Protein AF-A0A388L8L5-F1 (afdb_monomer)

InterPro domains:
  IPR006461 PLAC8 motif-containing protein [PF04749] (2-90)
  IPR006461 PLAC8 motif-containing protein [PTHR15907] (1-100)
  IPR006461 PLAC8 motif-containing protein [TIGR01571] (1-92)

Mean predicted aligned error: 9.24 Å

Foldseek 3Di:
DDPVVLLVVCVVQVLQLQLLLVCQLQLNPHHSVNSSVVLVVCVVVVNNLVVSLVSVVSLCQLVVPDDDPDRSSVCCVPPVSVSSSVSSVSCVVVQADSVVGNVVSVVRCVVVVHDDSHGPDPPDDD

Structure (mmCIF, N/CA/C/O backbone):
data_AF-A0A388L8L5-F1
#
_entry.id   AF-A0A388L8L5-F1
#
loop_
_atom_site.group_PDB
_atom_site.id
_atom_site.type_symbol
_atom_site.label_atom_id
_atom_site.label_alt_id
_atom_site.label_comp_id
_atom_site.label_asym_id
_atom_site.label_entity_id
_atom_site.label_seq_id
_atom_site.pdbx_PDB_ins_code
_atom_site.Cartn_x
_atom_site.Cartn_y
_atom_site.Cartn_z
_atom_site.occupancy
_atom_site.B_iso_or_equiv
_atom_site.auth_seq_id
_atom_site.auth_comp_id
_atom_site.auth_asym_id
_atom_site.auth_atom_id
_atom_site.pdbx_PDB_model_num
ATOM 1 N N . MET A 1 1 ? -8.915 -8.472 -14.125 1.00 30.58 1 MET A N 1
ATOM 2 C CA . MET A 1 1 ? -9.580 -8.061 -15.376 1.00 30.58 1 MET A CA 1
ATOM 3 C C . MET A 1 1 ? -9.729 -6.555 -15.307 1.00 30.58 1 MET A C 1
ATOM 5 O O . MET A 1 1 ? -10.137 -6.074 -14.258 1.00 30.58 1 MET A O 1
ATOM 9 N N . GLU A 1 2 ? -9.226 -5.846 -16.314 1.00 43.53 2 GLU A N 1
ATOM 10 C CA . GLU A 1 2 ? -8.892 -4.418 -16.267 1.00 43.53 2 GLU A CA 1
ATOM 11 C C . GLU A 1 2 ? -10.047 -3.477 -15.881 1.00 43.53 2 GLU A C 1
ATOM 13 O O . GLU A 1 2 ? -10.946 -3.211 -16.676 1.00 43.53 2 GLU A O 1
ATOM 18 N N . ASP A 1 3 ? -9.945 -2.848 -14.707 1.00 47.12 3 ASP A N 1
ATOM 19 C CA . ASP A 1 3 ? -10.627 -1.582 -14.428 1.00 47.12 3 ASP A CA 1
ATOM 20 C C . ASP A 1 3 ? -9.797 -0.435 -15.033 1.00 47.12 3 ASP A C 1
ATOM 22 O O . ASP A 1 3 ? -9.019 0.240 -14.351 1.00 47.12 3 ASP A O 1
ATOM 26 N N . TRP A 1 4 ? -9.936 -0.216 -16.344 1.00 42.88 4 TRP A N 1
ATOM 27 C CA . TRP A 1 4 ? -9.237 0.852 -17.077 1.00 42.88 4 TRP A CA 1
ATOM 28 C C . TRP A 1 4 ? -9.434 2.245 -16.436 1.00 42.88 4 TRP A C 1
ATOM 30 O O . TRP A 1 4 ? -8.521 3.068 -16.441 1.00 42.88 4 TRP A O 1
ATOM 40 N N . GLY A 1 5 ? -10.582 2.484 -15.789 1.00 49.88 5 GLY A N 1
ATOM 41 C CA . GLY A 1 5 ? -10.885 3.731 -15.076 1.00 49.88 5 GLY A CA 1
ATOM 42 C C . GLY A 1 5 ? -10.116 3.921 -13.761 1.00 49.88 5 GLY A C 1
ATOM 43 O O . GLY A 1 5 ? -9.762 5.049 -13.416 1.00 49.88 5 GLY A O 1
ATOM 44 N N . VAL A 1 6 ? -9.787 2.836 -13.047 1.00 52.44 6 VAL A N 1
ATOM 45 C CA . VAL A 1 6 ? -8.935 2.894 -11.842 1.00 52.44 6 VAL A CA 1
ATOM 46 C C . VAL A 1 6 ? -7.484 3.150 -12.244 1.00 52.44 6 VAL A C 1
ATOM 48 O O . VAL A 1 6 ? -6.812 3.924 -11.564 1.00 52.44 6 VAL A O 1
ATOM 51 N N . CYS A 1 7 ? -7.046 2.594 -13.382 1.00 52.50 7 CYS A N 1
ATOM 52 C CA . CYS A 1 7 ? -5.735 2.845 -13.992 1.00 52.50 7 CYS A CA 1
ATOM 53 C C . CYS A 1 7 ? -5.551 4.309 -14.410 1.00 52.50 7 CYS A C 1
ATOM 55 O O . CYS A 1 7 ? -4.534 4.916 -14.088 1.00 52.50 7 CYS A O 1
ATOM 57 N N . CYS A 1 8 ? -6.562 4.931 -15.025 1.00 49.75 8 CYS A N 1
ATOM 58 C CA . CYS A 1 8 ? -6.498 6.349 -15.389 1.00 49.75 8 CYS A CA 1
ATOM 59 C C . CYS A 1 8 ? -6.481 7.289 -14.167 1.00 49.75 8 CYS A C 1
ATOM 61 O O . CYS A 1 8 ? -5.726 8.260 -14.161 1.00 49.75 8 CYS A O 1
ATOM 63 N N . TRP A 1 9 ? -7.254 6.999 -13.111 1.00 50.50 9 TRP A N 1
ATOM 64 C CA . TRP A 1 9 ? -7.269 7.826 -11.893 1.00 50.50 9 TRP A CA 1
ATOM 65 C C . TRP A 1 9 ? -5.976 7.695 -11.067 1.00 50.50 9 TRP A C 1
ATOM 67 O O . TRP A 1 9 ? -5.431 8.697 -10.602 1.00 50.50 9 TRP A O 1
ATOM 77 N N . THR A 1 10 ? -5.429 6.479 -10.941 1.00 53.66 10 THR A N 1
ATOM 78 C CA . THR A 1 10 ? -4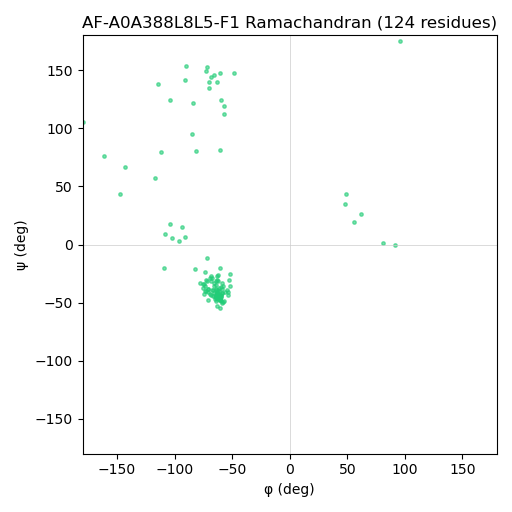.110 6.251 -10.314 1.00 53.66 10 THR A CA 1
ATOM 79 C C . THR A 1 10 ? -2.966 6.862 -11.109 1.00 53.66 10 THR A C 1
ATOM 81 O O . THR A 1 10 ? -2.013 7.323 -10.496 1.00 53.66 10 THR A O 1
ATOM 84 N N . CYS A 1 11 ? -3.039 6.912 -12.440 1.00 55.94 11 CYS A N 1
ATOM 85 C CA . CYS A 1 11 ? -2.015 7.579 -13.246 1.00 55.94 11 CYS A CA 1
ATOM 86 C C . CYS A 1 11 ? -2.104 9.120 -13.163 1.00 55.94 11 CYS A C 1
ATOM 88 O O . CYS A 1 11 ? -1.086 9.784 -13.342 1.00 55.94 11 CYS A O 1
ATOM 90 N N . PHE A 1 12 ? -3.267 9.707 -12.833 1.00 57.84 12 PHE A N 1
ATOM 91 C CA . PHE A 1 12 ? -3.402 11.162 -12.643 1.00 57.84 12 PHE A CA 1
ATOM 92 C C . PHE A 1 12 ? -2.864 11.638 -11.282 1.00 57.84 12 PHE A C 1
ATOM 94 O O . PHE A 1 12 ? -2.326 12.739 -11.176 1.00 57.84 12 PHE A O 1
ATOM 101 N N . CYS A 1 13 ? -2.978 10.815 -10.233 1.00 69.56 13 CYS A N 1
ATOM 102 C CA . CYS A 1 13 ? -2.446 11.140 -8.906 1.00 69.56 13 CYS A CA 1
ATOM 103 C C . CYS A 1 13 ? -1.878 9.902 -8.178 1.00 69.56 13 CYS A C 1
ATOM 105 O O . CYS A 1 13 ? -2.410 9.480 -7.143 1.00 69.56 13 CYS A O 1
ATOM 107 N N . PRO A 1 14 ? -0.775 9.314 -8.685 1.00 70.56 14 PRO A N 1
ATOM 108 C CA . PRO A 1 14 ? -0.223 8.070 -8.142 1.00 70.56 14 PRO A CA 1
ATOM 109 C C . PRO A 1 14 ? 0.250 8.238 -6.699 1.00 70.56 14 PRO A C 1
ATOM 111 O O . PRO A 1 14 ? 0.156 7.311 -5.900 1.00 70.56 14 PRO A O 1
ATOM 114 N N . CYS A 1 15 ? 0.692 9.439 -6.328 1.00 77.38 15 CYS A N 1
ATOM 115 C CA . CYS A 1 15 ? 1.168 9.756 -4.989 1.00 77.38 15 CYS A CA 1
ATOM 116 C C . CYS A 1 15 ? 0.077 9.631 -3.909 1.00 77.38 15 CYS A C 1
ATOM 118 O O . CYS A 1 15 ? 0.364 9.167 -2.804 1.00 77.38 15 CYS A O 1
ATOM 120 N N . VAL A 1 16 ? -1.179 9.966 -4.227 1.00 80.00 16 VAL A N 1
ATOM 121 C CA . VAL A 1 16 ? -2.311 9.802 -3.303 1.00 80.00 16 VAL A CA 1
ATOM 122 C C . VAL A 1 16 ? -2.623 8.323 -3.135 1.00 80.00 16 VAL A C 1
ATOM 124 O O . VAL A 1 16 ? -2.738 7.856 -2.003 1.00 80.00 16 VAL A O 1
ATOM 127 N N . THR A 1 17 ? -2.717 7.568 -4.233 1.00 80.31 17 THR A N 1
ATOM 128 C CA . THR A 1 17 ? -3.012 6.134 -4.153 1.00 80.31 17 THR A CA 1
ATOM 129 C C . THR A 1 17 ? -1.919 5.375 -3.412 1.00 80.31 17 THR A C 1
ATOM 131 O O . THR A 1 17 ? -2.227 4.619 -2.495 1.00 80.31 17 THR A O 1
ATOM 134 N N . VAL A 1 18 ? -0.650 5.626 -3.738 1.00 82.56 18 VAL A N 1
ATOM 135 C CA . VAL A 1 18 ? 0.494 5.026 -3.039 1.00 82.56 18 VAL A CA 1
ATOM 136 C C . VAL A 1 18 ? 0.484 5.420 -1.564 1.00 82.56 18 VAL A C 1
ATOM 138 O O . VAL A 1 18 ? 0.589 4.554 -0.700 1.00 82.56 18 VAL A O 1
ATOM 141 N N . GLY A 1 19 ? 0.277 6.702 -1.251 1.00 84.81 19 GLY A N 1
ATOM 142 C CA . GLY A 1 19 ? 0.217 7.178 0.130 1.00 84.81 19 GLY A CA 1
ATOM 143 C C . GLY A 1 19 ? -0.888 6.509 0.954 1.00 84.81 19 GLY A C 1
ATOM 144 O O . GLY A 1 19 ? -0.672 6.181 2.118 1.00 84.81 19 GLY A O 1
ATOM 145 N N . ARG A 1 20 ? -2.051 6.249 0.350 1.00 84.12 20 ARG A N 1
ATOM 146 C CA . ARG A 1 20 ? -3.177 5.555 0.993 1.00 84.12 20 ARG A CA 1
ATOM 147 C C . ARG A 1 20 ? -2.950 4.058 1.172 1.00 84.12 20 ARG A C 1
ATOM 149 O O . ARG A 1 20 ? -3.293 3.511 2.217 1.00 84.12 20 ARG A O 1
ATOM 156 N N . THR A 1 21 ? -2.351 3.400 0.183 1.00 85.31 21 THR A N 1
ATOM 157 C CA . THR A 1 21 ? -1.926 1.999 0.300 1.00 85.31 21 THR A CA 1
ATOM 158 C C . THR A 1 21 ? -0.917 1.848 1.438 1.00 85.31 21 THR A C 1
ATOM 160 O O . THR A 1 21 ? -1.074 0.967 2.279 1.00 85.31 21 THR A O 1
ATOM 163 N N . ILE A 1 22 ? 0.066 2.751 1.521 1.00 85.94 22 ILE A N 1
ATOM 164 C CA . ILE A 1 22 ? 1.053 2.786 2.608 1.00 85.94 22 ILE A CA 1
ATOM 165 C C . ILE A 1 22 ? 0.371 3.013 3.956 1.00 85.94 22 ILE A C 1
ATOM 167 O O . ILE A 1 22 ? 0.640 2.271 4.888 1.00 85.94 22 ILE A O 1
ATOM 171 N N . GLU A 1 23 ? -0.549 3.975 4.060 1.00 87.75 23 GLU A N 1
ATOM 172 C CA . GLU A 1 23 ? -1.309 4.233 5.293 1.00 87.75 23 GLU A CA 1
ATOM 173 C C . GLU A 1 23 ? -2.000 2.962 5.821 1.00 87.75 23 GLU A C 1
ATOM 175 O O . GLU A 1 23 ? -1.963 2.701 7.018 1.00 87.75 23 GLU A O 1
ATOM 180 N N . ILE A 1 24 ? -2.573 2.129 4.945 1.00 85.19 24 ILE A N 1
ATOM 181 C CA . ILE A 1 24 ? -3.199 0.855 5.341 1.00 85.19 24 ILE A CA 1
ATOM 182 C C . ILE A 1 24 ? -2.170 -0.235 5.666 1.00 85.19 24 ILE A C 1
ATOM 184 O O . ILE A 1 24 ? -2.380 -1.048 6.566 1.00 85.19 24 ILE A O 1
ATOM 188 N N . LEU A 1 25 ? -1.063 -0.294 4.928 1.00 83.31 25 LEU A N 1
ATOM 189 C CA . LEU A 1 25 ? 0.012 -1.259 5.177 1.00 83.31 25 LEU A CA 1
ATOM 190 C C . LEU A 1 25 ? 0.768 -0.991 6.481 1.00 83.31 25 LEU A C 1
ATOM 192 O O . LEU A 1 25 ? 1.316 -1.922 7.068 1.00 83.31 25 LEU A O 1
ATOM 196 N N . GLU A 1 26 ? 0.789 0.265 6.906 1.00 84.75 26 GLU A N 1
ATOM 197 C CA . GLU A 1 26 ? 1.371 0.766 8.151 1.00 84.75 26 GLU A CA 1
ATOM 198 C C . GLU A 1 26 ? 0.337 0.849 9.279 1.00 84.75 26 GLU A C 1
ATOM 200 O O . GLU A 1 26 ? 0.563 1.550 10.259 1.00 84.75 26 GLU A O 1
ATOM 205 N N . ASP A 1 27 ? -0.822 0.201 9.116 1.00 83.19 27 ASP A N 1
ATOM 206 C CA . ASP A 1 27 ? -1.903 0.155 10.104 1.00 83.19 27 ASP A CA 1
ATOM 207 C C . ASP A 1 27 ? -2.272 1.549 10.680 1.00 83.19 27 ASP A C 1
ATOM 209 O O . ASP A 1 27 ? -2.638 1.705 11.845 1.00 83.19 27 ASP A O 1
ATOM 213 N N . GLY A 1 28 ? -2.182 2.587 9.840 1.00 81.44 28 GLY A N 1
ATOM 214 C CA . GLY A 1 28 ? -2.510 3.973 10.169 1.00 81.44 28 GLY A CA 1
ATOM 215 C C . GLY A 1 28 ? -1.432 4.767 10.913 1.00 81.44 28 GLY A C 1
ATOM 216 O O . GLY A 1 28 ? -1.671 5.942 11.193 1.00 81.44 28 GLY A O 1
ATOM 217 N N . GLU A 1 29 ? -0.257 4.200 11.207 1.00 82.56 29 GLU A N 1
ATOM 218 C CA . GLU A 1 29 ? 0.834 4.925 11.885 1.00 82.56 29 GLU A CA 1
ATOM 219 C C . GLU A 1 29 ? 1.319 6.131 11.070 1.00 82.56 29 GLU A C 1
ATOM 221 O O . GLU A 1 29 ? 1.630 7.199 11.605 1.00 82.56 29 GLU A O 1
ATOM 226 N N . LYS A 1 30 ? 1.363 5.970 9.743 1.00 79.12 30 LYS A N 1
ATOM 227 C CA . LYS A 1 30 ? 1.755 7.018 8.799 1.00 79.12 30 LYS A CA 1
ATOM 228 C C . LYS A 1 30 ? 0.511 7.564 8.107 1.00 79.12 30 LYS A C 1
ATOM 230 O O . LYS A 1 30 ? -0.227 6.826 7.463 1.00 79.12 30 LYS A O 1
ATOM 235 N N . ARG A 1 31 ? 0.307 8.882 8.191 1.00 84.44 31 ARG A N 1
ATOM 236 C CA . ARG A 1 31 ? -0.782 9.577 7.483 1.00 84.44 31 ARG A CA 1
ATOM 237 C C . ARG A 1 31 ? -0.539 9.489 5.974 1.00 84.44 31 ARG A C 1
ATOM 239 O O . ARG A 1 31 ? 0.607 9.571 5.531 1.00 84.44 31 ARG A O 1
ATOM 246 N N . TRP A 1 32 ? -1.601 9.388 5.176 1.00 79.81 32 TRP A N 1
ATOM 247 C CA . TRP A 1 32 ? -1.493 9.227 3.715 1.00 79.81 32 TRP A CA 1
ATOM 248 C C . TRP A 1 32 ? -0.595 10.267 3.021 1.00 79.81 32 TRP A C 1
ATOM 250 O O . TRP A 1 32 ? 0.117 9.949 2.068 1.00 79.81 32 TRP A O 1
ATOM 260 N N . PHE A 1 33 ? -0.593 11.511 3.510 1.00 83.25 33 PHE A N 1
ATOM 261 C CA . PHE A 1 33 ? 0.228 12.579 2.947 1.00 83.25 33 PHE A CA 1
ATOM 262 C C . PHE A 1 33 ? 1.723 12.355 3.207 1.00 83.25 33 PHE A C 1
ATOM 264 O O . PHE A 1 33 ? 2.539 12.741 2.382 1.00 83.25 33 PHE A O 1
ATOM 271 N N . THR A 1 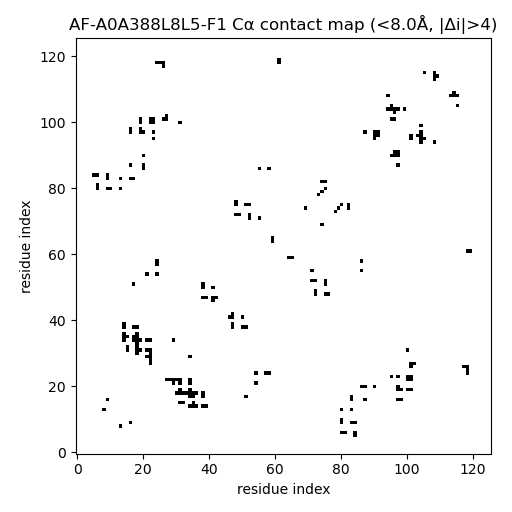34 ? 2.098 11.679 4.298 1.00 84.75 34 THR A N 1
ATOM 272 C CA . THR A 1 34 ? 3.490 11.300 4.565 1.00 84.75 34 THR A CA 1
ATOM 273 C C . THR A 1 34 ? 3.978 10.303 3.518 1.00 84.75 34 THR A C 1
ATOM 275 O O . THR A 1 34 ? 5.049 10.497 2.950 1.00 84.75 34 THR A O 1
ATOM 278 N N . GLY A 1 35 ? 3.174 9.282 3.199 1.00 83.56 35 GLY A N 1
ATOM 279 C CA . GLY A 1 35 ? 3.488 8.337 2.121 1.00 83.56 35 GLY A CA 1
ATOM 280 C C . GLY A 1 35 ? 3.559 9.013 0.746 1.00 83.56 35 GLY A C 1
ATOM 281 O O . GLY A 1 35 ? 4.469 8.738 -0.029 1.00 83.56 35 GLY A O 1
ATOM 282 N N . CYS A 1 36 ? 2.658 9.963 0.475 1.00 84.12 36 CYS A N 1
ATOM 283 C CA . CYS A 1 36 ? 2.660 10.783 -0.742 1.00 84.12 36 CYS A CA 1
ATOM 284 C C . CYS A 1 36 ? 3.946 11.622 -0.883 1.00 84.12 36 CYS A C 1
ATOM 286 O O . CYS A 1 36 ? 4.585 11.618 -1.940 1.00 84.12 36 CYS A O 1
ATOM 288 N N . THR A 1 37 ? 4.364 12.296 0.193 1.00 86.50 37 THR A N 1
ATOM 289 C CA . THR A 1 37 ? 5.597 13.092 0.231 1.00 86.50 37 THR A CA 1
ATOM 290 C C . THR A 1 37 ? 6.829 12.213 0.046 1.00 86.50 37 THR A C 1
ATOM 292 O O . THR A 1 37 ? 7.667 12.517 -0.798 1.00 86.50 37 THR A O 1
ATOM 295 N N . LEU A 1 38 ? 6.930 11.100 0.779 1.00 86.00 38 LEU A N 1
ATOM 296 C CA . LEU A 1 38 ? 8.055 10.167 0.664 1.00 86.00 38 LEU A CA 1
ATOM 297 C C . LEU A 1 38 ? 8.149 9.566 -0.740 1.00 86.00 38 LEU A C 1
ATOM 299 O O . LEU A 1 38 ? 9.232 9.542 -1.321 1.00 86.00 38 LEU A O 1
ATOM 303 N N . PHE A 1 39 ? 7.017 9.167 -1.322 1.00 84.38 39 PHE A N 1
ATOM 304 C CA . PHE A 1 39 ? 6.975 8.692 -2.698 1.00 84.38 39 PHE A CA 1
ATOM 305 C C . PHE A 1 39 ? 7.485 9.766 -3.665 1.00 84.38 39 PHE A C 1
ATOM 307 O O . PHE A 1 39 ? 8.407 9.506 -4.433 1.00 84.38 39 PHE A O 1
ATOM 314 N N . SER A 1 40 ? 6.973 10.994 -3.569 1.00 83.31 40 SER A N 1
ATOM 315 C CA . SER A 1 40 ? 7.389 12.109 -4.430 1.00 83.31 40 SER A CA 1
ATOM 316 C C . SER A 1 40 ? 8.891 12.401 -4.315 1.00 83.31 40 SER A C 1
ATOM 318 O O . SER A 1 40 ? 9.563 12.568 -5.329 1.00 83.31 40 SER A O 1
ATOM 320 N N . LEU A 1 41 ? 9.450 12.37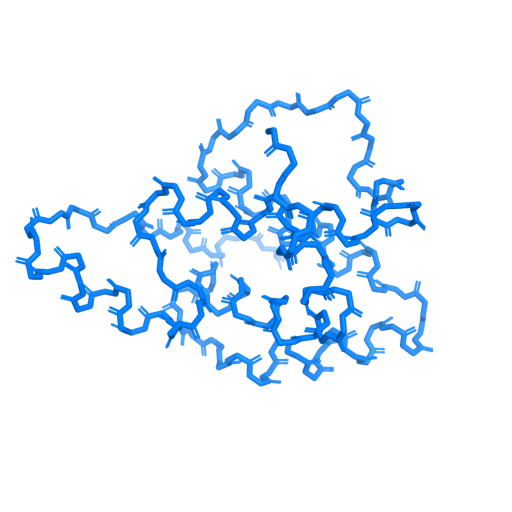3 -3.101 1.00 84.75 41 LEU A N 1
ATOM 321 C CA . LEU A 1 41 ? 10.889 12.538 -2.870 1.00 84.75 41 LEU A CA 1
ATOM 322 C C . LEU A 1 41 ? 11.711 11.404 -3.495 1.00 84.75 41 LEU A C 1
ATOM 324 O O . LEU A 1 41 ? 12.732 11.664 -4.124 1.00 84.75 41 LEU A O 1
ATOM 328 N N . THR A 1 42 ? 11.258 10.154 -3.374 1.00 82.38 42 THR A N 1
ATOM 329 C CA . THR A 1 42 ? 11.950 9.003 -3.985 1.00 82.38 42 THR A CA 1
ATOM 330 C C . THR A 1 42 ? 11.892 9.023 -5.513 1.00 82.38 42 THR A C 1
ATOM 332 O O . THR A 1 42 ? 12.831 8.567 -6.163 1.00 82.38 42 THR A O 1
ATOM 335 N N . GLN A 1 43 ? 10.847 9.611 -6.107 1.00 79.94 43 GLN A N 1
ATOM 336 C CA . GLN A 1 43 ? 10.781 9.836 -7.555 1.00 79.94 43 GLN A CA 1
ATOM 337 C C . GLN A 1 43 ? 11.835 10.849 -8.027 1.00 79.94 43 GLN A C 1
ATOM 339 O O . GLN A 1 43 ? 12.465 10.619 -9.055 1.00 79.94 43 GLN A O 1
ATOM 344 N N . LEU A 1 44 ? 12.098 11.916 -7.258 1.00 79.44 44 LEU A N 1
ATOM 345 C CA . LEU A 1 44 ? 13.102 12.937 -7.610 1.00 79.44 44 LEU A CA 1
ATOM 346 C C . LEU A 1 44 ? 14.535 12.390 -7.685 1.00 79.44 44 LEU A C 1
ATOM 348 O O . LEU A 1 44 ? 15.358 12.925 -8.421 1.00 79.44 44 LEU A O 1
ATOM 352 N N . ILE A 1 45 ? 14.830 11.327 -6.937 1.00 83.12 45 ILE A N 1
ATOM 353 C CA . ILE A 1 45 ? 16.143 10.664 -6.914 1.00 83.12 45 ILE A CA 1
ATOM 354 C C . ILE A 1 45 ? 16.151 9.340 -7.699 1.00 83.12 45 ILE A C 1
ATOM 356 O O . ILE A 1 45 ? 17.027 8.504 -7.485 1.00 83.12 45 ILE A O 1
ATOM 360 N N . CYS A 1 46 ? 15.159 9.117 -8.573 1.00 75.06 46 CYS A N 1
ATOM 361 C CA . CYS A 1 46 ? 14.991 7.900 -9.381 1.00 75.06 46 CYS A CA 1
ATOM 362 C C . CYS A 1 46 ? 14.933 6.585 -8.572 1.00 75.06 46 CYS A C 1
ATOM 364 O O . CYS A 1 46 ? 15.130 5.503 -9.122 1.00 75.06 46 CYS A O 1
ATOM 366 N N . SER A 1 47 ? 14.644 6.648 -7.269 1.00 78.12 47 SER A N 1
ATOM 367 C CA . SER A 1 47 ? 14.579 5.485 -6.372 1.00 78.12 47 SER A CA 1
ATOM 368 C C . SER A 1 47 ? 13.149 5.034 -6.065 1.00 78.12 47 SER A C 1
ATOM 370 O O . SER A 1 47 ? 12.937 4.109 -5.280 1.00 78.12 47 SER A O 1
ATOM 372 N N . GLY A 1 48 ? 12.154 5.646 -6.710 1.00 74.75 48 GLY A N 1
ATOM 373 C CA . GLY A 1 48 ? 10.740 5.377 -6.469 1.00 74.75 48 GLY A CA 1
ATOM 374 C C . GLY A 1 48 ? 10.348 3.904 -6.595 1.00 74.75 48 GLY A C 1
ATOM 375 O O . GLY A 1 48 ? 9.619 3.403 -5.746 1.00 74.75 48 GLY A O 1
ATOM 376 N N . ALA A 1 49 ? 10.908 3.183 -7.572 1.00 72.88 49 ALA A N 1
ATOM 377 C CA . ALA A 1 49 ? 10.665 1.749 -7.748 1.00 72.88 49 ALA A CA 1
ATOM 378 C C . ALA A 1 49 ? 11.178 0.894 -6.570 1.00 72.88 49 ALA A C 1
ATOM 380 O O . ALA A 1 49 ? 10.575 -0.125 -6.240 1.00 72.88 49 ALA A O 1
ATOM 381 N N . PHE A 1 50 ? 12.256 1.311 -5.893 1.00 77.00 50 PHE A N 1
ATOM 382 C CA . PHE A 1 50 ? 12.737 0.634 -4.682 1.00 77.00 50 PHE A CA 1
ATOM 383 C C . PHE A 1 50 ? 11.828 0.899 -3.485 1.00 77.00 50 PHE A C 1
ATOM 385 O O . PHE A 1 50 ? 11.591 -0.002 -2.677 1.00 77.00 50 PHE A O 1
ATOM 392 N N . TYR A 1 51 ? 11.338 2.134 -3.356 1.00 80.88 51 TYR A N 1
ATOM 393 C CA . TYR A 1 51 ? 10.427 2.516 -2.284 1.00 80.88 51 TYR A CA 1
ATOM 394 C C . TYR A 1 51 ? 9.120 1.731 -2.387 1.00 80.88 51 TYR A C 1
ATOM 396 O O . TYR A 1 51 ? 8.732 1.039 -1.449 1.00 80.88 51 TYR A O 1
ATOM 404 N N . THR A 1 52 ? 8.480 1.745 -3.552 1.00 77.75 52 THR A N 1
ATOM 405 C CA . THR A 1 52 ? 7.199 1.061 -3.748 1.00 77.75 52 THR A CA 1
ATOM 406 C C . THR A 1 52 ? 7.341 -0.455 -3.840 1.00 77.75 52 THR A C 1
ATOM 408 O O . THR A 1 52 ? 6.512 -1.170 -3.282 1.00 77.75 52 THR A O 1
ATOM 411 N N . GLY A 1 53 ? 8.436 -0.972 -4.409 1.00 76.12 53 GLY A N 1
ATOM 412 C CA . GLY A 1 53 ? 8.751 -2.404 -4.391 1.00 76.12 53 GLY A CA 1
ATOM 413 C C . GLY A 1 53 ? 8.872 -2.984 -2.972 1.00 76.12 53 GLY A C 1
ATOM 414 O O . GLY A 1 53 ? 8.452 -4.119 -2.727 1.00 76.12 53 GLY A O 1
ATOM 415 N N . ARG A 1 54 ? 9.358 -2.196 -1.998 1.00 81.56 54 ARG A N 1
ATOM 416 C CA . ARG A 1 54 ? 9.351 -2.594 -0.577 1.00 81.56 54 ARG A CA 1
ATOM 417 C C . ARG A 1 54 ? 7.936 -2.729 -0.020 1.00 81.56 54 ARG A C 1
ATOM 419 O O . ARG A 1 54 ? 7.634 -3.729 0.631 1.00 81.56 54 ARG A O 1
ATOM 426 N N . TYR A 1 55 ? 7.064 -1.759 -0.282 1.00 81.38 55 TYR A N 1
ATOM 427 C CA . TYR A 1 55 ? 5.672 -1.817 0.175 1.00 81.38 55 TYR A CA 1
ATOM 428 C C . TYR A 1 55 ? 4.888 -2.942 -0.492 1.00 81.38 55 TYR A C 1
ATOM 430 O O . TYR A 1 55 ? 4.121 -3.627 0.183 1.00 81.38 55 TYR A O 1
ATOM 438 N N . ARG A 1 56 ? 5.163 -3.220 -1.767 1.00 82.12 56 ARG A N 1
ATOM 439 C CA . ARG A 1 56 ? 4.637 -4.392 -2.465 1.00 82.12 56 ARG A CA 1
ATOM 440 C C . ARG A 1 56 ? 5.056 -5.692 -1.786 1.00 82.12 56 ARG A C 1
ATOM 442 O O . ARG A 1 56 ? 4.204 -6.510 -1.451 1.00 82.12 56 ARG A O 1
ATOM 449 N N . SER A 1 57 ? 6.345 -5.851 -1.476 1.00 79.38 57 SER A N 1
ATOM 450 C CA . SER A 1 57 ? 6.842 -6.992 -0.691 1.00 79.38 57 SER A CA 1
ATOM 451 C C . SER A 1 57 ? 6.132 -7.114 0.668 1.00 79.38 57 SER A C 1
ATOM 453 O O . SER A 1 57 ? 5.759 -8.215 1.079 1.00 79.38 57 SER A O 1
ATOM 455 N N . LYS A 1 58 ? 5.888 -5.987 1.355 1.00 82.81 58 LYS A N 1
ATOM 456 C CA . LYS A 1 58 ? 5.150 -5.945 2.631 1.00 82.81 58 LYS A CA 1
ATOM 457 C C . LYS A 1 58 ? 3.691 -6.388 2.461 1.00 82.81 58 LYS A C 1
ATOM 459 O O . LYS A 1 58 ? 3.230 -7.212 3.250 1.00 82.81 58 LYS A O 1
ATOM 464 N N . LEU A 1 59 ? 2.996 -5.921 1.418 1.00 83.12 59 LEU A N 1
ATOM 465 C CA . LEU A 1 59 ? 1.632 -6.341 1.069 1.00 83.12 59 LEU A CA 1
ATOM 466 C C . LEU A 1 59 ? 1.562 -7.853 0.826 1.00 83.12 59 LEU A C 1
ATOM 468 O O . LEU A 1 59 ? 0.734 -8.538 1.428 1.00 83.12 59 LEU A O 1
ATOM 472 N N . ARG A 1 60 ? 2.470 -8.388 0.001 1.00 81.00 60 ARG A N 1
ATOM 473 C CA . ARG A 1 60 ? 2.535 -9.825 -0.303 1.00 81.00 60 ARG A CA 1
ATOM 474 C C . ARG A 1 60 ? 2.770 -10.662 0.941 1.00 81.00 60 ARG A C 1
ATOM 476 O O . ARG A 1 60 ? 2.096 -11.669 1.120 1.00 81.00 60 ARG A O 1
ATOM 483 N N . ARG A 1 61 ? 3.689 -10.236 1.813 1.00 80.75 61 ARG A N 1
ATOM 484 C CA . ARG A 1 61 ? 3.975 -10.928 3.076 1.00 80.75 61 ARG A CA 1
ATOM 485 C C . ARG A 1 61 ? 2.779 -10.884 4.029 1.00 80.75 61 ARG A C 1
ATOM 487 O O . ARG A 1 61 ? 2.464 -11.905 4.628 1.00 80.75 61 ARG A O 1
ATOM 494 N N . LYS A 1 62 ? 2.094 -9.737 4.140 1.00 78.06 62 LYS A N 1
ATOM 495 C CA . LYS A 1 62 ? 0.896 -9.566 4.986 1.00 78.06 62 LYS A CA 1
ATOM 496 C C . LYS A 1 62 ? -0.243 -10.488 4.549 1.00 78.06 62 LYS A C 1
ATOM 498 O O . LYS A 1 62 ? -0.920 -11.061 5.394 1.00 78.06 62 LYS A O 1
ATOM 503 N N . TYR A 1 63 ? -0.426 -10.653 3.241 1.00 79.19 63 TYR A N 1
ATOM 504 C CA . TYR A 1 63 ? -1.553 -11.397 2.676 1.00 79.19 63 TYR A CA 1
ATOM 505 C C . TYR A 1 63 ? -1.195 -12.753 2.055 1.00 79.19 63 TYR A C 1
ATOM 507 O O . TYR A 1 63 ? -2.058 -13.367 1.430 1.00 79.19 63 TYR A O 1
ATOM 515 N N . GLN A 1 64 ? 0.044 -13.220 2.249 1.00 79.69 64 GLN A N 1
ATOM 516 C CA . GLN A 1 64 ? 0.577 -14.495 1.744 1.00 79.69 64 GLN A CA 1
ATOM 517 C C . GLN A 1 64 ? 0.301 -14.701 0.244 1.00 79.69 64 GLN A C 1
ATOM 519 O O . GLN A 1 64 ? -0.111 -15.774 -0.194 1.00 79.69 64 GLN A O 1
ATOM 524 N N . LEU A 1 65 ? 0.498 -13.643 -0.549 1.00 78.19 65 LEU A N 1
ATOM 525 C CA . LEU A 1 65 ? 0.232 -13.674 -1.988 1.00 78.19 65 LEU A CA 1
ATOM 526 C C . LEU A 1 65 ? 1.268 -14.553 -2.713 1.00 78.19 65 LEU A C 1
ATOM 528 O O . LEU A 1 65 ? 2.456 -14.474 -2.381 1.00 78.19 65 LEU A O 1
ATOM 532 N N . PRO A 1 66 ? 0.857 -15.358 -3.716 1.00 72.06 66 PRO A N 1
ATOM 533 C CA . PRO A 1 66 ? 1.763 -16.239 -4.457 1.00 72.06 66 PRO A CA 1
ATOM 534 C C . PRO A 1 66 ? 2.857 -15.421 -5.152 1.00 72.06 66 PRO A C 1
ATOM 536 O O . PRO A 1 66 ? 2.567 -14.297 -5.549 1.00 72.06 66 PRO A O 1
ATOM 539 N N . PRO A 1 67 ? 4.092 -15.923 -5.318 1.00 62.31 67 PRO A N 1
ATOM 540 C CA . PRO A 1 67 ? 5.158 -15.198 -6.014 1.00 62.31 67 PRO A CA 1
ATOM 541 C C . PRO A 1 67 ? 4.796 -14.961 -7.490 1.00 62.31 67 PRO A C 1
ATOM 543 O O . PRO A 1 67 ? 4.233 -15.835 -8.144 1.00 62.31 67 PRO A O 1
ATOM 546 N N . GLU A 1 68 ? 5.108 -13.777 -8.022 1.00 61.53 68 GLU A N 1
ATOM 547 C CA . GLU A 1 68 ? 4.913 -13.464 -9.444 1.00 61.53 68 GLU A CA 1
ATOM 548 C C . GLU A 1 68 ? 6.164 -13.813 -10.265 1.00 61.53 68 GLU A C 1
ATOM 550 O O . GL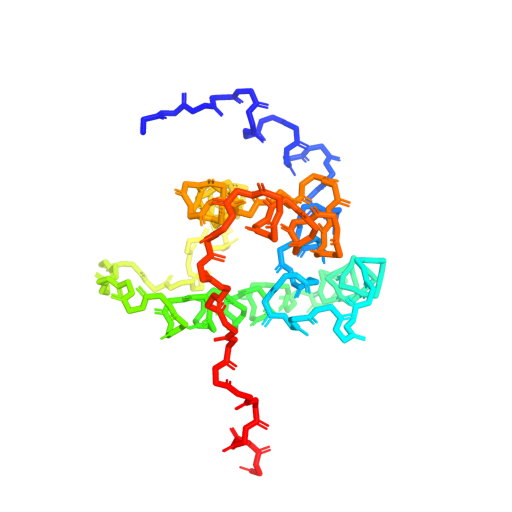U A 1 68 ? 7.277 -13.792 -9.739 1.00 61.53 68 GLU A O 1
ATOM 555 N N . PRO A 1 69 ? 6.004 -14.100 -11.570 1.00 48.06 69 PRO A N 1
ATOM 556 C CA . PRO A 1 69 ? 7.110 -14.476 -12.452 1.00 48.06 69 PRO A CA 1
ATOM 557 C C . PRO A 1 69 ? 8.056 -13.311 -12.790 1.00 48.06 69 PRO A C 1
ATOM 559 O O . PRO A 1 69 ? 9.124 -13.541 -13.354 1.00 48.06 69 PRO A O 1
ATOM 562 N N . CYS A 1 70 ? 7.681 -12.065 -12.483 1.00 53.62 70 CYS A N 1
ATOM 563 C CA . CYS A 1 70 ? 8.456 -10.875 -12.822 1.00 53.62 70 CYS A CA 1
ATOM 564 C C . CYS A 1 70 ? 8.966 -10.179 -11.557 1.00 53.62 70 CYS A C 1
ATOM 566 O O . CYS A 1 70 ? 8.235 -10.039 -10.579 1.00 53.62 70 CYS A O 1
ATOM 568 N N . ASN A 1 71 ? 10.222 -9.730 -11.590 1.00 56.88 71 ASN A N 1
ATOM 569 C CA . ASN A 1 71 ? 10.837 -8.996 -10.488 1.00 56.88 71 ASN A CA 1
ATOM 570 C C . ASN A 1 71 ? 10.031 -7.710 -10.225 1.00 56.88 71 ASN A C 1
ATOM 572 O O . ASN A 1 71 ? 9.854 -6.904 -11.141 1.00 56.88 71 ASN A O 1
ATOM 576 N N . ASP A 1 72 ? 9.558 -7.518 -8.989 1.00 60.75 72 ASP A N 1
ATOM 577 C CA . ASP A 1 72 ? 8.693 -6.400 -8.570 1.00 60.75 72 ASP A CA 1
ATOM 578 C C . ASP A 1 72 ? 9.264 -5.019 -8.974 1.00 60.75 72 ASP A C 1
ATOM 580 O O . ASP A 1 72 ? 8.516 -4.065 -9.203 1.00 60.75 72 ASP A O 1
ATOM 584 N N . PHE A 1 73 ? 10.590 -4.933 -9.134 1.00 57.84 73 PHE A N 1
ATOM 585 C CA . PHE A 1 73 ? 11.313 -3.757 -9.616 1.00 57.84 73 PHE A CA 1
ATOM 586 C C . PHE A 1 73 ? 11.070 -3.437 -11.103 1.00 57.84 73 PHE A C 1
ATOM 588 O O . PHE A 1 73 ? 10.863 -2.279 -11.463 1.00 57.84 73 PHE A O 1
ATOM 595 N N . LEU A 1 74 ? 11.053 -4.451 -11.976 1.00 50.53 74 LEU A N 1
ATOM 596 C CA . LEU A 1 74 ? 10.833 -4.272 -13.417 1.00 50.53 74 LEU A CA 1
ATOM 597 C C . LEU A 1 74 ? 9.383 -3.880 -13.708 1.00 50.53 74 LEU A C 1
ATOM 599 O O . LEU A 1 74 ? 9.133 -3.001 -14.528 1.00 50.53 74 LEU A O 1
ATOM 603 N N . VAL A 1 75 ? 8.427 -4.456 -12.979 1.00 58.62 75 VAL A N 1
ATOM 604 C CA . VAL A 1 75 ? 7.009 -4.095 -13.119 1.00 58.62 75 VAL A CA 1
ATOM 605 C C . VAL A 1 75 ? 6.777 -2.637 -12.720 1.00 58.62 75 VAL A C 1
ATOM 607 O O . VAL A 1 75 ? 6.038 -1.934 -13.398 1.00 58.62 75 VAL A O 1
ATOM 610 N N . HIS A 1 76 ? 7.453 -2.135 -11.685 1.00 60.16 76 HIS A N 1
ATOM 611 C CA . HIS A 1 76 ? 7.357 -0.724 -11.309 1.00 60.16 76 HIS A CA 1
ATOM 612 C C . HIS A 1 76 ? 8.067 0.231 -12.273 1.00 60.16 76 HIS A C 1
ATOM 614 O O . HIS A 1 76 ? 7.615 1.362 -12.445 1.00 60.16 76 HIS A O 1
ATOM 620 N N . CYS A 1 77 ? 9.145 -0.224 -12.913 1.00 54.47 77 CYS A N 1
ATOM 621 C CA . CYS A 1 77 ? 9.896 0.566 -13.886 1.00 54.47 77 CYS A CA 1
ATOM 622 C C . CYS A 1 77 ? 9.170 0.672 -15.244 1.00 54.47 77 CYS A C 1
ATOM 624 O O . CYS A 1 77 ? 9.220 1.723 -15.874 1.00 54.47 77 CYS A O 1
ATOM 626 N N . PHE A 1 78 ? 8.444 -0.375 -15.665 1.00 55.22 78 PHE A N 1
ATOM 627 C CA . PHE A 1 78 ? 7.773 -0.437 -16.976 1.00 55.22 78 PHE A CA 1
ATOM 628 C C . PHE A 1 78 ? 6.227 -0.355 -16.929 1.00 55.22 78 PHE A C 1
ATOM 630 O O . PHE A 1 78 ? 5.616 -0.005 -17.933 1.00 55.22 78 PHE A O 1
ATOM 637 N N . CYS A 1 79 ? 5.576 -0.643 -15.793 1.00 67.94 79 CYS A N 1
ATOM 638 C CA . CYS A 1 79 ? 4.106 -0.660 -15.614 1.00 67.94 79 CYS A CA 1
ATOM 639 C C . CYS A 1 79 ? 3.693 -0.222 -14.187 1.00 67.94 79 CYS A C 1
ATOM 641 O O . CYS A 1 79 ? 2.834 -0.841 -13.554 1.00 67.94 79 CYS A O 1
ATOM 643 N N . GLY A 1 80 ? 4.304 0.840 -13.643 1.00 65.94 80 GLY A N 1
ATOM 644 C CA . GLY A 1 80 ? 4.056 1.293 -12.264 1.00 65.94 80 GLY A CA 1
ATOM 645 C C . GLY A 1 80 ? 2.576 1.541 -11.934 1.00 65.94 80 GLY A C 1
ATOM 646 O O . GLY A 1 80 ? 2.098 1.063 -10.909 1.00 65.94 80 GLY A O 1
ATOM 647 N N . CYS A 1 81 ? 1.809 2.188 -12.826 1.00 66.44 81 CYS A N 1
ATOM 648 C CA . CYS A 1 81 ? 0.363 2.401 -12.623 1.00 66.44 81 CYS A CA 1
ATOM 649 C C . CYS A 1 81 ? -0.410 1.075 -12.477 1.00 66.44 81 CYS A C 1
ATOM 651 O O . CYS A 1 81 ? -1.315 0.973 -11.650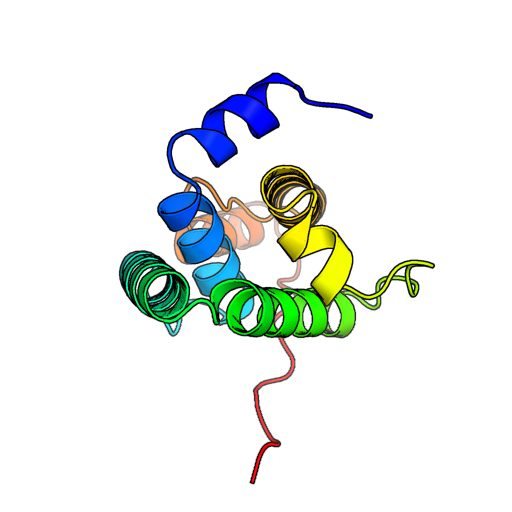 1.00 66.44 81 CYS A O 1
ATOM 653 N N . CYS A 1 82 ? -0.017 0.039 -13.220 1.00 73.62 82 CYS A N 1
ATOM 654 C CA . CYS A 1 82 ? -0.627 -1.291 -13.189 1.00 73.62 82 CYS A CA 1
ATOM 655 C C . CYS A 1 82 ? -0.386 -1.970 -11.835 1.00 73.62 82 CYS A C 1
ATOM 657 O O . CYS A 1 82 ? -1.315 -2.510 -11.233 1.00 73.62 82 CYS A O 1
ATOM 659 N N . ALA A 1 83 ? 0.851 -1.884 -11.333 1.00 73.62 83 ALA A N 1
ATOM 660 C CA . ALA A 1 83 ? 1.217 -2.409 -10.023 1.00 73.62 83 ALA A CA 1
ATOM 661 C C . ALA A 1 83 ? 0.442 -1.706 -8.900 1.00 73.62 83 ALA A C 1
ATOM 663 O O . ALA A 1 83 ? -0.141 -2.378 -8.051 1.00 73.62 83 ALA A O 1
ATOM 664 N N . TYR A 1 84 ? 0.337 -0.372 -8.941 1.00 75.19 84 TYR A N 1
ATOM 665 C CA . TYR A 1 84 ? -0.447 0.386 -7.959 1.00 75.19 84 TYR A CA 1
ATOM 666 C C . TYR A 1 84 ? -1.936 0.036 -8.001 1.00 75.19 84 TYR A C 1
ATOM 668 O O . TYR A 1 84 ? -2.568 -0.108 -6.954 1.00 75.19 84 TYR A O 1
ATOM 676 N N . CYS A 1 85 ? -2.504 -0.138 -9.197 1.00 75.62 85 CYS A N 1
ATOM 677 C CA . CYS A 1 85 ? -3.892 -0.569 -9.358 1.00 75.62 85 CYS A CA 1
ATOM 678 C C . CYS A 1 85 ? -4.141 -1.947 -8.767 1.00 75.62 85 CYS A C 1
ATOM 680 O O . CYS A 1 85 ? -5.151 -2.152 -8.092 1.00 75.62 85 CYS A O 1
ATOM 682 N N . GLN A 1 86 ? -3.237 -2.888 -9.028 1.00 79.56 86 GLN A N 1
ATOM 683 C CA . GLN A 1 86 ? -3.325 -4.235 -8.489 1.00 79.56 86 GLN A CA 1
ATOM 684 C C . GLN A 1 86 ? -3.295 -4.199 -6.959 1.00 79.56 86 GLN A C 1
ATOM 686 O O . GLN A 1 86 ? -4.174 -4.777 -6.332 1.00 79.56 86 GLN A O 1
ATOM 691 N N . GLU A 1 87 ? -2.356 -3.466 -6.357 1.00 81.25 87 GLU A N 1
ATOM 692 C CA . GLU A 1 87 ? -2.239 -3.340 -4.896 1.00 81.25 87 GLU A CA 1
ATOM 693 C C . GLU A 1 87 ? -3.474 -2.681 -4.268 1.00 81.25 87 GLU A C 1
ATOM 695 O O . GLU A 1 87 ? -3.998 -3.142 -3.253 1.00 81.25 87 GLU A O 1
ATOM 700 N N . HIS A 1 88 ? -3.995 -1.631 -4.899 1.00 81.38 88 HIS A N 1
ATOM 701 C CA . HIS A 1 88 ? -5.223 -0.974 -4.462 1.00 81.38 88 HIS A CA 1
ATOM 702 C C . HIS A 1 88 ? -6.444 -1.904 -4.566 1.00 81.38 88 HIS A C 1
ATOM 704 O O . HIS A 1 88 ? -7.308 -1.916 -3.686 1.00 81.38 88 HIS A O 1
ATOM 710 N N . SER A 1 89 ? -6.514 -2.708 -5.628 1.00 81.25 89 SER A N 1
ATOM 711 C CA . SER A 1 89 ? -7.598 -3.671 -5.852 1.00 81.25 89 SER A CA 1
ATOM 712 C C . SER A 1 89 ? -7.526 -4.848 -4.882 1.00 81.25 89 SER A C 1
ATOM 714 O O . SER A 1 89 ? -8.558 -5.264 -4.365 1.00 81.25 89 SER A O 1
ATOM 716 N N . GLU A 1 90 ? -6.323 -5.331 -4.570 1.00 84.62 90 GLU A N 1
ATOM 717 C CA . GLU A 1 90 ? -6.048 -6.334 -3.533 1.00 84.62 90 GLU A CA 1
ATOM 718 C C . GLU A 1 90 ? -6.567 -5.879 -2.165 1.00 84.62 90 GLU A C 1
ATOM 720 O O . GLU A 1 90 ? -7.295 -6.609 -1.489 1.00 84.62 90 GLU A O 1
ATOM 725 N N . LEU A 1 91 ? -6.258 -4.639 -1.774 1.00 83.69 91 LEU A N 1
ATOM 726 C CA . LEU A 1 91 ? -6.765 -4.062 -0.530 1.00 83.69 91 LEU A CA 1
ATOM 727 C C . LEU A 1 91 ? -8.296 -3.974 -0.533 1.00 83.69 91 LEU A C 1
ATOM 729 O O . LEU A 1 91 ? -8.940 -4.398 0.430 1.00 83.69 91 LEU A O 1
ATOM 733 N N . LYS A 1 92 ? -8.886 -3.491 -1.632 1.00 83.44 92 LYS A N 1
ATOM 734 C CA . LYS A 1 92 ? -10.342 -3.368 -1.778 1.00 83.44 92 LYS A CA 1
ATOM 735 C C . LYS A 1 92 ? -11.055 -4.723 -1.727 1.00 83.44 92 LYS A C 1
ATOM 737 O O . LYS A 1 92 ? -12.075 -4.846 -1.053 1.00 83.44 92 LYS A O 1
ATOM 742 N N . ALA A 1 93 ? -10.506 -5.748 -2.380 1.00 84.00 93 ALA A N 1
ATOM 743 C CA . ALA A 1 93 ? -11.039 -7.112 -2.368 1.00 84.00 93 ALA A CA 1
ATOM 744 C C . ALA A 1 93 ? -11.048 -7.726 -0.959 1.00 84.00 93 ALA A C 1
ATOM 746 O O . ALA A 1 93 ? -11.884 -8.570 -0.649 1.00 84.00 93 ALA A O 1
ATOM 747 N N . ARG A 1 94 ? -10.150 -7.265 -0.085 1.00 81.31 94 ARG A N 1
ATOM 748 C CA . ARG A 1 94 ? -10.037 -7.702 1.312 1.00 81.31 94 ARG A CA 1
ATOM 749 C C . ARG A 1 94 ? -10.864 -6.858 2.287 1.00 81.31 94 ARG A C 1
ATOM 751 O O . ARG A 1 94 ? -10.772 -7.060 3.493 1.00 81.31 94 ARG A O 1
ATOM 758 N N . GLY A 1 95 ? -11.679 -5.933 1.777 1.00 82.56 95 GLY A N 1
ATOM 759 C CA . GLY A 1 95 ? -12.598 -5.110 2.566 1.00 82.56 95 GLY A CA 1
ATOM 760 C C . GLY A 1 95 ? -12.024 -3.776 3.043 1.00 82.56 95 GLY A C 1
ATOM 761 O O . GLY A 1 95 ? -12.747 -3.004 3.675 1.00 82.56 95 GLY A O 1
ATOM 762 N N . TRP A 1 96 ? -10.765 -3.464 2.720 1.00 84.12 96 TRP A N 1
ATOM 763 C CA . TRP A 1 96 ? -10.196 -2.151 3.013 1.00 84.12 96 TRP A CA 1
ATOM 764 C C . TRP A 1 96 ? -10.778 -1.085 2.084 1.00 84.12 96 TRP A C 1
ATOM 766 O O . TRP A 1 96 ? -11.095 -1.346 0.924 1.00 84.12 96 TRP A O 1
ATOM 776 N N . ASP A 1 97 ? -10.877 0.145 2.581 1.00 84.00 97 ASP A N 1
ATOM 777 C CA . ASP A 1 97 ? -11.249 1.326 1.806 1.00 84.00 97 ASP A CA 1
ATOM 778 C C . ASP A 1 97 ? -10.041 2.276 1.678 1.00 84.00 97 ASP A C 1
ATOM 780 O O . ASP A 1 97 ? -9.943 3.275 2.399 1.00 84.00 97 ASP A O 1
ATOM 784 N N . PRO A 1 98 ? -9.100 1.985 0.759 1.00 76.44 98 PRO A N 1
ATOM 785 C CA . PRO A 1 98 ? -7.948 2.846 0.483 1.00 76.44 98 PRO A CA 1
ATOM 786 C C . PRO A 1 98 ? -8.322 4.248 -0.004 1.00 76.44 98 PRO A C 1
ATOM 788 O O . PRO A 1 98 ? -7.530 5.172 0.140 1.00 76.44 98 PRO A O 1
ATOM 791 N N . THR A 1 99 ? -9.530 4.469 -0.523 1.00 80.31 99 THR A N 1
ATOM 792 C CA . THR A 1 99 ? -9.964 5.819 -0.908 1.00 80.31 99 THR A CA 1
ATOM 793 C C . THR A 1 99 ? -10.307 6.659 0.323 1.00 80.31 99 THR A C 1
ATOM 795 O O . THR A 1 99 ? -9.920 7.824 0.418 1.00 80.31 99 THR A O 1
ATOM 798 N N . SER A 1 100 ? -10.995 6.057 1.293 1.00 82.38 100 SER A N 1
ATOM 799 C CA . SER A 1 100 ? -11.367 6.714 2.549 1.00 82.38 100 SER A CA 1
ATOM 800 C C . SER A 1 100 ? -10.255 6.731 3.608 1.00 82.38 100 SER A C 1
ATOM 802 O O . SER A 1 100 ? -10.302 7.561 4.518 1.00 82.38 100 SER A O 1
ATOM 804 N N . GLY A 1 101 ? -9.274 5.831 3.510 1.00 82.12 101 GLY A N 1
ATOM 805 C CA . GLY A 1 101 ? -8.152 5.698 4.442 1.00 82.12 101 GLY A CA 1
ATOM 806 C C . GLY A 1 101 ? -8.354 4.640 5.535 1.00 82.12 101 GLY A C 1
ATOM 807 O O . GLY A 1 101 ? -9.416 4.021 5.672 1.00 82.12 101 GLY A O 1
ATOM 808 N N . TYR A 1 102 ? -7.305 4.433 6.335 1.00 85.56 102 TYR A N 1
ATOM 809 C CA . TYR A 1 102 ? -7.222 3.330 7.303 1.00 85.56 102 TYR A CA 1
ATOM 810 C C . TYR A 1 102 ? -8.328 3.351 8.371 1.00 85.56 102 TYR A C 1
ATOM 812 O O . TYR A 1 102 ? -9.076 2.385 8.495 1.00 85.56 102 TYR A O 1
ATOM 820 N N . LEU A 1 103 ? -8.500 4.461 9.100 1.00 85.31 103 LEU A N 1
ATOM 821 C CA . LEU A 1 103 ? -9.462 4.534 10.214 1.00 85.31 103 LEU A CA 1
ATOM 822 C C . LEU A 1 103 ? -10.899 4.230 9.774 1.00 85.31 103 LEU A C 1
ATOM 824 O O . LEU A 1 103 ? -11.614 3.483 10.435 1.00 85.31 103 LEU A O 1
ATOM 828 N N . LYS A 1 104 ? -11.306 4.763 8.619 1.00 84.88 104 LYS A N 1
ATOM 829 C CA . LYS A 1 104 ? -12.644 4.531 8.068 1.00 84.88 104 LYS A CA 1
ATOM 830 C C . LYS A 1 104 ? -12.828 3.082 7.607 1.00 84.88 104 LYS A C 1
ATOM 832 O O . LYS A 1 104 ? -13.925 2.541 7.734 1.00 84.88 104 LYS A O 1
ATOM 837 N N . SER A 1 105 ? -11.753 2.436 7.152 1.00 85.62 105 SER A N 1
ATOM 838 C CA . SER A 1 105 ? -11.745 0.994 6.882 1.00 85.62 105 SER A CA 1
ATOM 839 C C . SER A 1 105 ? -11.968 0.186 8.166 1.00 85.62 105 SER A C 1
ATOM 841 O O . SER A 1 105 ? -12.821 -0.695 8.185 1.00 85.62 105 SER A O 1
ATOM 843 N N . ILE A 1 106 ? -11.288 0.531 9.266 1.00 85.81 106 ILE A N 1
ATOM 844 C CA . ILE A 1 106 ? -11.467 -0.121 10.578 1.00 85.81 106 ILE A CA 1
ATOM 845 C C . ILE A 1 106 ? -12.898 0.027 11.095 1.00 85.81 106 ILE A C 1
A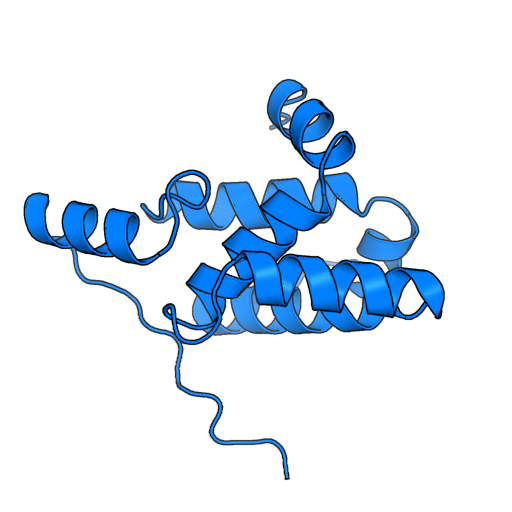TOM 847 O O . ILE A 1 106 ? -13.514 -0.967 11.476 1.00 85.81 106 ILE A O 1
ATOM 851 N N . SER A 1 107 ? -13.461 1.238 11.054 1.00 87.06 107 SER A N 1
ATOM 852 C CA . SER A 1 107 ? -14.854 1.466 11.458 1.00 87.06 107 SER A CA 1
ATOM 853 C C . SER A 1 107 ? -15.833 0.614 10.647 1.00 87.06 107 SER A C 1
ATOM 855 O O . SER A 1 107 ? -16.818 0.114 11.185 1.00 87.06 107 SER A O 1
ATOM 857 N N . ARG A 1 108 ? -15.549 0.402 9.357 1.00 85.88 108 ARG A N 1
ATOM 858 C CA . ARG A 1 108 ? -16.352 -0.462 8.490 1.00 85.88 108 ARG A CA 1
ATOM 859 C C . ARG A 1 108 ? -16.234 -1.937 8.875 1.00 85.88 108 ARG A C 1
ATOM 861 O O . ARG A 1 108 ? -17.256 -2.614 8.943 1.00 85.88 108 ARG A O 1
ATOM 868 N N . PHE A 1 109 ? -15.030 -2.430 9.166 1.00 86.44 109 PHE A N 1
ATOM 869 C CA . PHE A 1 109 ? -14.848 -3.800 9.655 1.00 86.44 109 PHE A CA 1
ATOM 870 C C . PHE A 1 109 ? -15.600 -4.034 10.970 1.00 86.44 109 PHE A C 1
ATOM 872 O O . PHE A 1 109 ? -16.305 -5.033 11.092 1.00 86.44 109 PHE A O 1
ATOM 879 N N . GLN A 1 110 ? -15.532 -3.082 11.907 1.00 86.38 110 GLN A N 1
ATOM 880 C CA . GLN A 1 110 ? -16.278 -3.130 13.169 1.00 86.38 110 GLN A CA 1
ATOM 881 C C . GLN A 1 110 ? -17.794 -3.156 12.941 1.00 86.38 110 GLN A C 1
ATOM 883 O O . GLN A 1 110 ? -18.484 -3.986 13.527 1.00 86.38 110 GLN A O 1
ATOM 888 N N . ALA A 1 111 ? -18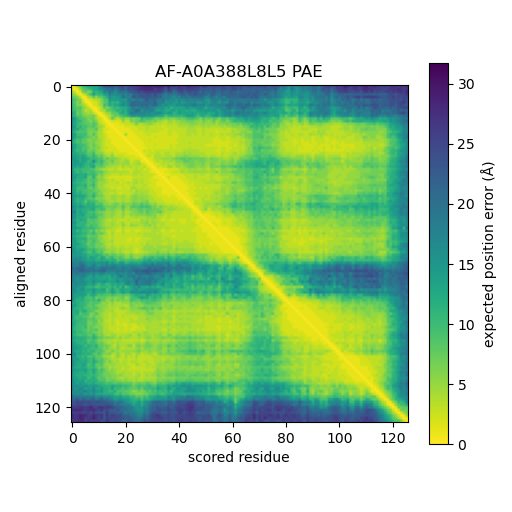.309 -2.304 12.048 1.00 87.12 111 ALA A N 1
ATOM 889 C CA . ALA A 1 111 ? -19.732 -2.261 11.715 1.00 87.12 111 ALA A CA 1
ATOM 890 C C . ALA A 1 111 ? -20.247 -3.568 11.085 1.00 87.12 111 ALA A C 1
ATOM 892 O O . ALA A 1 111 ? -21.403 -3.931 11.282 1.00 87.12 111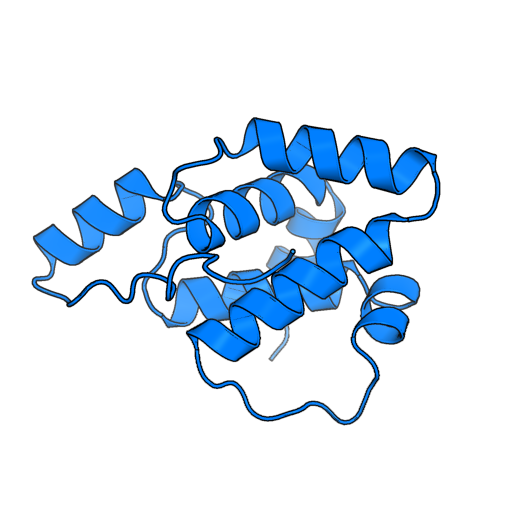 ALA A O 1
ATOM 893 N N . HIS A 1 112 ? -19.395 -4.285 10.346 1.00 86.12 112 HIS A N 1
ATOM 894 C CA . HIS A 1 112 ? -19.730 -5.572 9.729 1.00 86.12 112 HIS A CA 1
ATOM 895 C C . HIS A 1 112 ? -19.305 -6.796 10.560 1.00 86.12 112 HIS A C 1
ATOM 897 O O . HIS A 1 112 ? -19.479 -7.920 10.097 1.00 86.12 112 HIS A O 1
ATOM 903 N N . GLY A 1 113 ? -18.744 -6.608 11.762 1.00 83.75 113 GLY A N 1
ATOM 904 C CA . GLY A 1 113 ? -18.270 -7.708 12.612 1.00 83.75 113 GLY A CA 1
ATOM 905 C C . GLY A 1 113 ? -17.138 -8.541 11.993 1.00 83.75 113 GLY A C 1
ATOM 906 O O . GLY A 1 113 ? -16.997 -9.719 12.309 1.00 83.75 113 GLY A O 1
ATOM 907 N N . MET A 1 114 ? -16.351 -7.957 11.087 1.00 80.50 114 MET A N 1
ATOM 908 C CA . MET A 1 114 ? -15.269 -8.645 10.381 1.00 80.50 114 MET A CA 1
ATOM 909 C C . MET A 1 114 ? -13.929 -8.507 11.125 1.00 80.50 114 MET A C 1
ATOM 911 O O . MET A 1 114 ? -13.626 -7.424 11.634 1.00 80.50 114 MET A O 1
ATOM 915 N N . PRO A 1 115 ? -13.085 -9.557 11.158 1.00 77.12 115 PRO A N 1
ATOM 916 C CA . PRO A 1 115 ? -11.760 -9.476 11.763 1.00 77.12 115 PRO A CA 1
ATOM 917 C C . PRO A 1 115 ? -10.824 -8.593 10.927 1.00 77.12 115 PRO A C 1
ATOM 919 O O . PRO A 1 115 ? -10.737 -8.733 9.707 1.00 77.12 115 PRO A O 1
ATOM 922 N N . VAL A 1 116 ? -10.088 -7.703 11.594 1.00 75.62 116 VAL A N 1
ATOM 923 C CA . VAL A 1 116 ? -9.046 -6.882 10.964 1.00 75.62 116 VAL A CA 1
ATOM 924 C C . VAL A 1 116 ? -7.754 -7.688 10.903 1.00 75.62 116 VAL A C 1
ATOM 926 O O . VAL A 1 116 ? -7.227 -8.106 11.932 1.00 75.62 116 VAL A O 1
ATOM 929 N N . VAL A 1 117 ? -7.215 -7.877 9.700 1.00 67.69 117 VAL A N 1
ATOM 930 C CA . VAL A 1 117 ? -5.874 -8.446 9.511 1.00 67.69 117 VAL A CA 1
ATOM 931 C C . VAL A 1 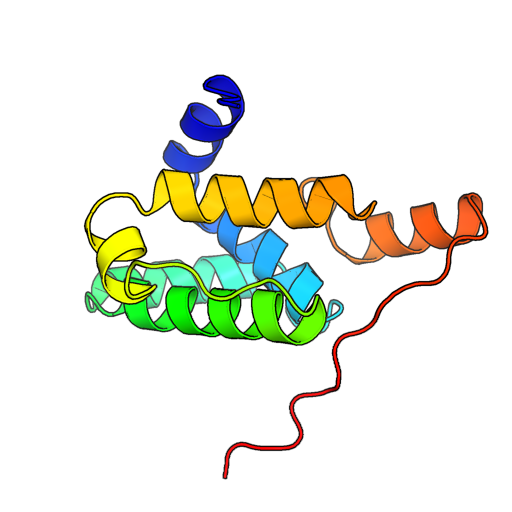117 ? -4.851 -7.312 9.628 1.00 67.69 117 VAL A C 1
ATOM 933 O O . VAL A 1 117 ? -4.602 -6.591 8.659 1.00 67.69 117 VAL A O 1
ATOM 936 N N . SER A 1 118 ? -4.285 -7.117 10.820 1.00 60.66 118 SER A N 1
ATOM 937 C CA . SER A 1 118 ? -3.147 -6.214 11.043 1.00 60.66 118 SER A CA 1
ATOM 938 C C . SER A 1 118 ? -1.862 -6.804 10.457 1.00 60.66 118 SER A C 1
ATOM 940 O O . SER A 1 118 ? -1.741 -8.017 10.266 1.00 60.66 118 SER A O 1
ATOM 942 N N . ALA A 1 119 ? -0.909 -5.948 10.079 1.00 51.78 119 ALA A N 1
ATOM 943 C CA . ALA A 1 119 ? 0.389 -6.436 9.631 1.00 51.78 119 ALA A CA 1
ATOM 944 C C . ALA A 1 119 ? 1.118 -7.051 10.838 1.00 51.78 119 ALA A C 1
ATOM 946 O O . ALA A 1 119 ? 1.023 -6.503 11.937 1.00 51.78 119 ALA A O 1
ATOM 947 N N . PRO A 1 120 ? 1.894 -8.139 10.682 1.00 43.88 120 PRO A N 1
ATOM 948 C CA . PRO A 1 120 ? 2.949 -8.393 11.649 1.00 43.88 120 PRO A CA 1
ATOM 949 C C . PRO A 1 120 ? 3.848 -7.152 11.643 1.00 43.88 120 PRO A C 1
ATOM 951 O O . PRO A 1 120 ? 4.360 -6.768 10.583 1.00 43.88 120 PRO A O 1
ATOM 954 N N . GLY A 1 121 ? 3.939 -6.490 12.800 1.00 40.69 121 GLY A N 1
ATOM 955 C CA . GLY A 1 121 ? 4.717 -5.271 12.985 1.00 40.69 121 GLY A CA 1
ATOM 956 C C . GLY A 1 121 ? 6.120 -5.425 12.405 1.00 40.69 121 GLY A C 1
ATOM 957 O O . GLY A 1 121 ? 6.683 -6.522 12.383 1.00 40.69 121 GLY A O 1
ATOM 958 N N . GLU A 1 122 ? 6.673 -4.327 11.894 1.00 44.03 122 GLU A N 1
ATOM 959 C CA . GLU A 1 122 ? 8.084 -4.227 11.523 1.00 44.03 122 GLU A CA 1
ATOM 960 C C . GLU A 1 122 ? 8.965 -4.465 12.751 1.00 44.03 122 GLU A C 1
ATOM 962 O O . GLU A 1 122 ? 9.461 -3.552 13.396 1.00 44.03 122 GLU A O 1
ATOM 967 N N . GLN A 1 123 ? 9.171 -5.733 13.072 1.00 38.53 123 GLN A N 1
ATOM 968 C CA . GLN A 1 123 ? 10.140 -6.188 14.044 1.00 38.53 123 GLN A CA 1
ATOM 969 C C . GLN A 1 123 ? 11.159 -7.044 13.297 1.00 38.53 123 GLN A C 1
ATOM 971 O O . GLN A 1 123 ? 11.289 -8.226 13.573 1.00 38.53 123 GLN A O 1
ATOM 976 N N . TYR A 1 124 ? 11.793 -6.459 12.272 1.00 37.34 124 TYR A N 1
ATOM 977 C CA . TYR A 1 124 ? 13.184 -6.721 11.873 1.00 37.34 124 TYR A CA 1
ATOM 978 C C . TYR A 1 124 ? 13.579 -5.853 10.666 1.00 37.34 124 TYR A C 1
ATOM 980 O O . TYR A 1 124 ? 13.182 -6.141 9.536 1.00 37.34 124 TYR A O 1
ATOM 988 N N . MET A 1 125 ? 14.385 -4.817 10.910 1.00 32.84 125 MET A N 1
ATOM 989 C CA . MET A 1 125 ? 15.524 -4.459 10.052 1.00 32.84 125 MET A CA 1
ATOM 990 C C . MET A 1 125 ? 16.487 -3.556 10.851 1.00 32.84 125 MET A C 1
ATOM 992 O O . MET A 1 125 ? 16.481 -2.335 10.707 1.00 32.84 125 MET A O 1
ATOM 996 N N . GLN A 1 126 ? 17.250 -4.181 11.760 1.00 31.67 126 GLN A N 1
ATOM 997 C CA . GLN A 1 126 ? 18.656 -3.805 11.969 1.00 31.67 126 GLN A CA 1
ATOM 998 C C . GLN A 1 126 ? 19.468 -4.319 10.780 1.00 31.67 126 GLN A C 1
ATOM 1000 O O . GLN A 1 126 ? 19.084 -5.389 10.248 1.00 31.67 126 GLN A O 1
#

Organism: Chara braunii (NCBI:txid69332)

Sequence (126 aa):
MEDWGVCCWTCFCPCVTVGRTIEILEDGEKRWFTGCTLFSLTQLICSGAFYTGRYRSKLRRKYQLPPEPCNDFLVHCFCGCCAYCQEHSELKARGWDPTSGYLKSISRFQAHGMPVVSAPGEQYMQ

Radius of gyration: 14.15 Å; Cα contacts (8 Å, |Δi|>4): 125; chains: 1; bounding box: 38×29×31 Å

pLDDT: mean 72.69, std 14.89, range [30.58, 87.75]

Secondary structure (DSSP, 8-state):
---HHHHHHHHHSHHHHHHHHHHHHTTTSS-HHHHHHHHHHHHHTT-HHHHHHHHHHHHHHHHTPPPPSS-HHHHHHHHHHHHHHHHHHHHHHTT--TTT-HHHHHHHHHHTTPPP-PPPP-----

Solvent-accessible surface area (backbone atoms only — not comparable to full-atom values): 7196 Å² total; per-residue (Å²): 132,87,58,64,68,54,39,54,53,35,63,75,43,46,43,58,53,51,2,19,50,43,11,48,68,48,74,48,78,45,54,37,66,56,40,21,51,52,46,54,55,28,48,77,71,75,41,33,40,61,57,52,35,49,53,50,52,48,51,34,65,65,66,69,53,79,87,70,99,61,62,62,50,56,46,39,73,77,39,38,48,59,51,52,42,50,56,52,47,55,42,43,77,73,65,41,36,55,88,75,27,38,70,58,22,51,55,50,30,60,76,67,74,47,87,81,86,73,59,82,70,96,83,79,84,130